Protein AF-A0AAU5CNY3-F1 (afdb_monomer)

Nearest PDB structures (foldseek):
  6fah-assembly1_C  TM=2.135E-01  e=6.070E+00  Acetobacterium woodii DSM 1030

Structure (mmCIF, N/CA/C/O backbone):
data_AF-A0AAU5CNY3-F1
#
_entry.id   AF-A0AAU5CNY3-F1
#
loop_
_atom_site.group_PDB
_atom_site.id
_atom_site.type_symbol
_atom_site.label_atom_id
_atom_site.label_alt_id
_atom_site.label_comp_id
_atom_site.label_asym_id
_atom_site.label_entity_id
_atom_site.label_seq_id
_atom_site.pdbx_PDB_ins_code
_atom_site.Cartn_x
_atom_site.Cartn_y
_atom_site.Cartn_z
_atom_site.occupancy
_atom_site.B_iso_or_equiv
_atom_site.auth_seq_id
_atom_site.auth_comp_id
_atom_site.auth_asym_id
_atom_site.auth_atom_id
_atom_site.pdbx_PDB_model_num
ATOM 1 N N . MET A 1 1 ? 38.300 55.646 -13.786 1.00 43.81 1 MET A N 1
ATOM 2 C CA . MET A 1 1 ? 37.880 54.776 -12.670 1.00 43.81 1 MET A CA 1
ATOM 3 C C . MET A 1 1 ? 36.534 54.187 -13.074 1.00 43.81 1 MET A C 1
ATOM 5 O O . MET A 1 1 ? 35.555 54.915 -13.072 1.00 43.81 1 MET A O 1
ATOM 9 N N . MET A 1 2 ? 36.520 52.957 -13.594 1.00 40.97 2 MET A N 1
ATOM 10 C CA . MET A 1 2 ? 35.312 52.272 -14.086 1.00 40.97 2 MET A CA 1
ATOM 11 C C . MET A 1 2 ? 34.993 51.117 -13.127 1.00 40.97 2 MET A C 1
ATOM 13 O O . MET A 1 2 ? 35.939 50.449 -12.708 1.00 40.97 2 MET A O 1
ATOM 17 N N . PRO A 1 3 ? 33.724 50.878 -12.756 1.00 61.97 3 PRO A N 1
ATOM 18 C CA . PRO A 1 3 ? 33.371 49.755 -11.899 1.00 61.97 3 PRO A CA 1
ATOM 19 C C . PRO A 1 3 ? 33.330 48.457 -12.715 1.00 61.97 3 PRO A C 1
ATOM 21 O O . PRO A 1 3 ? 32.594 48.343 -13.696 1.00 61.97 3 PRO A O 1
ATOM 24 N N . GLU A 1 4 ? 34.126 47.475 -12.294 1.00 54.06 4 GLU A N 1
ATOM 25 C CA . GLU A 1 4 ? 34.062 46.103 -12.791 1.00 54.06 4 GLU A CA 1
ATOM 26 C C . GLU A 1 4 ? 32.710 45.484 -12.427 1.00 54.06 4 GLU A C 1
ATOM 28 O O . GLU A 1 4 ? 32.306 45.422 -11.264 1.00 54.06 4 GLU A O 1
ATOM 33 N N . THR A 1 5 ? 31.986 45.031 -13.444 1.00 57.97 5 THR A N 1
ATOM 34 C CA . THR A 1 5 ? 30.716 44.329 -13.286 1.00 57.97 5 THR A CA 1
ATOM 35 C C . THR A 1 5 ? 31.018 42.862 -12.989 1.00 57.97 5 THR A C 1
ATOM 37 O O . THR A 1 5 ? 31.399 42.099 -13.877 1.00 57.97 5 THR A O 1
ATOM 40 N N . ALA A 1 6 ? 30.876 42.457 -11.726 1.00 53.72 6 ALA A N 1
ATOM 41 C CA . ALA A 1 6 ? 31.006 41.063 -11.323 1.00 53.72 6 ALA A CA 1
ATOM 42 C C . ALA A 1 6 ? 29.870 40.234 -11.946 1.00 53.72 6 ALA A C 1
ATOM 44 O O . ALA A 1 6 ? 28.700 40.370 -11.586 1.00 53.72 6 ALA A O 1
ATOM 45 N N . THR A 1 7 ? 30.218 39.370 -12.897 1.00 52.59 7 THR A N 1
ATOM 46 C CA . THR A 1 7 ? 29.288 38.402 -13.483 1.00 52.59 7 THR A CA 1
ATOM 47 C C . THR A 1 7 ? 29.093 37.260 -12.489 1.00 52.59 7 THR A C 1
ATOM 49 O O . THR A 1 7 ? 29.951 36.393 -12.341 1.00 52.59 7 THR A O 1
ATOM 52 N N . THR A 1 8 ? 27.971 37.263 -11.768 1.00 57.28 8 THR A N 1
ATOM 53 C CA . THR A 1 8 ? 27.542 36.122 -10.952 1.00 57.28 8 THR A CA 1
ATOM 54 C C . THR A 1 8 ? 27.140 34.974 -11.874 1.00 57.28 8 THR A C 1
ATOM 56 O O . THR A 1 8 ? 26.042 34.954 -12.431 1.00 57.28 8 THR A O 1
ATOM 59 N N . THR A 1 9 ? 28.030 33.996 -12.025 1.00 53.78 9 THR A N 1
ATOM 60 C CA . THR A 1 9 ? 27.732 32.715 -12.668 1.00 53.78 9 THR A CA 1
ATOM 61 C C . THR A 1 9 ? 26.656 31.986 -11.866 1.00 53.78 9 THR A C 1
ATOM 63 O O . THR A 1 9 ? 26.913 31.442 -10.792 1.00 53.78 9 THR A O 1
ATOM 66 N N . ARG A 1 10 ? 25.425 31.977 -12.383 1.00 53.06 10 ARG A N 1
ATOM 67 C CA . ARG A 1 10 ? 24.339 31.126 -11.887 1.00 53.06 10 ARG A CA 1
ATOM 68 C C . ARG A 1 10 ? 24.679 29.682 -12.260 1.00 53.06 10 ARG A C 1
ATOM 70 O O . ARG A 1 10 ? 24.540 29.293 -13.416 1.00 53.06 10 ARG A O 1
ATOM 77 N N . ILE A 1 11 ? 25.159 28.901 -11.296 1.00 60.59 11 ILE A N 1
ATOM 78 C CA . ILE A 1 11 ? 25.316 27.452 -11.455 1.00 60.59 11 ILE A CA 1
ATOM 79 C C . ILE A 1 11 ? 23.905 26.874 -11.604 1.00 60.59 11 ILE A C 1
ATOM 81 O O . ILE A 1 11 ? 23.114 26.906 -10.661 1.00 60.59 11 ILE A O 1
ATOM 85 N N . ALA A 1 12 ? 23.562 26.415 -12.807 1.00 52.22 12 ALA A N 1
ATOM 86 C CA . ALA A 1 12 ? 22.328 25.678 -13.033 1.00 52.22 12 ALA A CA 1
ATOM 87 C C . ALA A 1 12 ? 22.377 24.368 -12.222 1.00 52.22 12 ALA A C 1
ATOM 89 O O . ALA A 1 12 ? 23.425 23.713 -12.215 1.00 52.22 12 ALA A O 1
ATOM 90 N N . PRO A 1 13 ? 21.293 23.975 -11.530 1.00 50.81 13 PRO A N 1
ATOM 91 C CA . PRO A 1 13 ? 21.245 22.680 -10.867 1.00 50.81 13 PRO A CA 1
ATOM 92 C C . PRO A 1 13 ? 21.405 21.584 -11.925 1.00 50.81 13 PRO A C 1
ATOM 94 O O . PRO A 1 13 ? 20.604 21.479 -12.852 1.00 50.81 13 PRO A O 1
ATOM 97 N N . GLN A 1 14 ? 22.475 20.800 -11.802 1.00 47.66 14 GLN A N 1
ATOM 98 C CA . GLN A 1 14 ? 22.678 19.600 -12.607 1.00 47.66 14 GLN A CA 1
ATOM 99 C C . GLN A 1 14 ? 21.537 18.619 -12.287 1.00 47.66 14 GLN A C 1
ATOM 101 O O . GLN A 1 14 ? 21.285 18.378 -11.100 1.00 47.66 14 GLN A O 1
ATOM 106 N N . PRO A 1 15 ? 20.829 18.063 -13.286 1.00 49.97 15 PRO A N 1
ATOM 107 C CA . PRO A 1 15 ? 19.872 16.998 -13.030 1.00 49.97 15 PRO A CA 1
ATOM 108 C C . PRO A 1 15 ? 20.647 15.812 -12.452 1.00 49.97 15 PRO A C 1
ATOM 110 O O . PRO A 1 15 ? 21.539 15.274 -13.104 1.00 49.97 15 PRO A O 1
ATOM 113 N N . MET A 1 16 ? 20.360 15.437 -11.204 1.00 52.28 16 MET A N 1
ATOM 114 C CA . MET A 1 16 ? 20.918 14.205 -10.661 1.00 52.28 16 MET A CA 1
ATOM 115 C C . MET A 1 16 ? 20.318 13.039 -11.442 1.00 52.28 16 MET A C 1
ATOM 117 O O . MET A 1 16 ? 19.098 12.875 -11.459 1.00 52.28 16 MET A O 1
ATOM 121 N N . ASP A 1 17 ? 21.174 12.260 -12.094 1.00 69.25 17 ASP A N 1
ATOM 122 C CA . ASP A 1 17 ? 20.795 11.024 -12.771 1.00 69.25 17 ASP A CA 1
ATOM 123 C C . ASP A 1 17 ? 20.461 9.978 -11.697 1.00 69.25 17 ASP A C 1
ATOM 125 O O . ASP A 1 17 ? 21.338 9.322 -11.134 1.00 69.25 17 ASP A O 1
ATOM 129 N N . VAL A 1 18 ? 19.190 9.929 -11.293 1.00 79.69 18 VAL A N 1
ATOM 130 C CA . VAL A 1 18 ? 18.706 8.987 -10.281 1.00 79.69 18 VAL A CA 1
ATOM 131 C C . VAL A 1 18 ? 18.620 7.611 -10.928 1.00 79.69 18 VAL A C 1
ATOM 133 O O . VAL A 1 18 ? 17.847 7.410 -11.866 1.00 79.69 18 VAL A O 1
ATOM 136 N N . THR A 1 19 ? 19.376 6.638 -10.416 1.00 92.19 19 THR A N 1
ATOM 137 C CA . THR A 1 19 ? 19.356 5.292 -10.994 1.00 92.19 19 THR A CA 1
ATOM 138 C C . THR A 1 19 ? 18.022 4.592 -10.716 1.00 92.19 19 THR A C 1
ATOM 140 O O . THR A 1 19 ? 17.333 4.870 -9.731 1.00 92.19 19 THR A O 1
ATOM 143 N N . THR A 1 20 ? 17.656 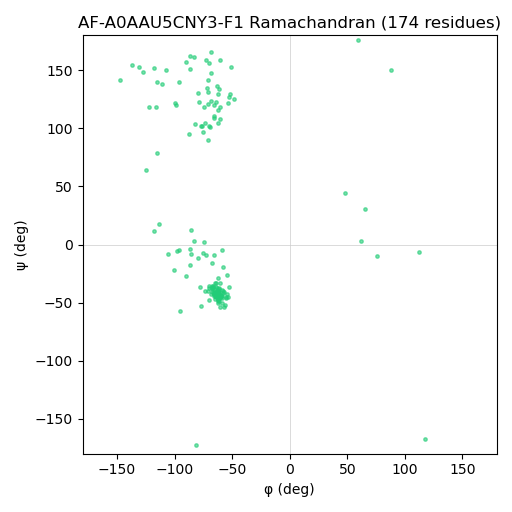3.603 -11.540 1.00 93.56 20 THR A N 1
ATOM 144 C CA . THR A 1 20 ? 16.491 2.734 -11.277 1.00 93.56 20 THR A CA 1
ATOM 145 C C . THR A 1 20 ? 16.557 2.107 -9.882 1.00 93.56 20 THR A C 1
ATOM 147 O O . THR A 1 20 ? 15.534 1.967 -9.213 1.00 93.56 20 THR A O 1
ATOM 150 N N . LEU A 1 21 ? 17.760 1.745 -9.424 1.00 93.94 21 LEU A N 1
ATOM 151 C CA . LEU A 1 21 ? 17.957 1.176 -8.097 1.00 93.94 21 LEU A CA 1
ATOM 152 C C . LEU A 1 21 ? 17.668 2.203 -6.994 1.00 93.94 21 LEU A C 1
ATOM 154 O O . LEU A 1 21 ? 16.987 1.856 -6.032 1.00 93.94 21 LEU A O 1
ATOM 158 N N . ASP A 1 22 ? 18.092 3.459 -7.156 1.00 95.31 22 ASP A N 1
ATOM 159 C CA . ASP A 1 22 ? 17.800 4.533 -6.197 1.00 95.31 22 ASP A CA 1
ATOM 160 C C . ASP A 1 22 ? 16.295 4.796 -6.086 1.00 95.31 22 ASP A C 1
ATOM 162 O O . ASP A 1 22 ? 15.770 4.935 -4.977 1.00 95.31 22 ASP A O 1
ATOM 166 N N . ILE A 1 23 ? 15.579 4.783 -7.220 1.00 95.38 23 ILE A N 1
ATOM 167 C CA . ILE A 1 23 ? 14.112 4.866 -7.234 1.00 95.38 23 ILE A CA 1
ATOM 168 C C . ILE A 1 23 ? 13.535 3.726 -6.395 1.00 95.38 23 ILE A C 1
ATOM 170 O O . ILE A 1 23 ? 12.778 3.980 -5.464 1.00 95.38 23 ILE A O 1
ATOM 174 N N . VAL A 1 24 ? 13.915 2.478 -6.684 1.00 97.12 24 VAL A N 1
ATOM 175 C CA . VAL A 1 24 ? 13.376 1.282 -6.017 1.00 97.12 24 VAL A CA 1
ATOM 176 C C . VAL A 1 24 ? 13.680 1.284 -4.516 1.00 97.12 24 VAL A C 1
ATOM 178 O O . VAL A 1 24 ? 12.774 1.091 -3.699 1.00 97.12 24 VAL A O 1
ATOM 181 N N . MET A 1 25 ? 14.931 1.531 -4.121 1.00 97.62 25 MET A N 1
ATOM 182 C CA . MET A 1 25 ? 15.349 1.614 -2.715 1.00 97.62 25 MET A CA 1
ATOM 183 C C . MET A 1 25 ? 14.649 2.751 -1.967 1.00 97.62 25 MET A C 1
ATOM 185 O O . MET A 1 25 ? 14.404 2.638 -0.763 1.00 97.62 25 MET A O 1
ATOM 189 N N . GLY A 1 26 ? 14.287 3.814 -2.685 1.00 97.31 26 GLY A N 1
ATOM 190 C CA . GLY A 1 26 ? 13.504 4.939 -2.200 1.00 97.31 26 GLY A CA 1
ATOM 191 C C . GLY A 1 26 ? 12.012 4.659 -2.004 1.00 97.31 26 GLY A C 1
ATOM 192 O O . GLY A 1 26 ? 11.306 5.599 -1.640 1.00 97.31 26 GLY A O 1
ATOM 193 N N . LEU A 1 27 ? 11.524 3.430 -2.236 1.00 98.25 27 LEU A N 1
ATOM 194 C CA . LEU A 1 27 ? 10.119 3.032 -2.073 1.00 98.25 27 LEU A CA 1
ATOM 195 C C . LEU A 1 27 ? 9.907 1.983 -0.979 1.00 98.25 27 LEU A C 1
ATOM 197 O O . LEU A 1 27 ? 10.657 1.008 -0.868 1.00 98.25 27 LEU A O 1
ATOM 201 N N . THR A 1 28 ? 8.826 2.149 -0.219 1.00 98.38 28 THR A N 1
ATOM 202 C CA . THR A 1 28 ? 8.344 1.162 0.756 1.00 98.38 28 THR A CA 1
ATOM 203 C C . THR A 1 28 ? 7.819 -0.094 0.057 1.00 98.38 28 THR A C 1
ATOM 205 O O . THR A 1 28 ? 7.538 -0.086 -1.143 1.00 98.38 28 THR A O 1
ATOM 208 N N . GLY A 1 29 ? 7.616 -1.186 0.801 1.00 98.19 29 GLY A N 1
ATOM 209 C CA . GLY A 1 29 ? 7.031 -2.403 0.218 1.00 98.19 29 GLY A CA 1
ATOM 210 C C . GLY A 1 29 ? 5.647 -2.162 -0.401 1.00 98.19 29 GLY A C 1
ATOM 211 O O . GLY A 1 29 ? 5.371 -2.632 -1.501 1.00 98.19 29 GLY A O 1
ATOM 212 N N . ALA A 1 30 ? 4.809 -1.357 0.260 1.00 98.38 30 ALA A N 1
ATOM 213 C CA . ALA A 1 30 ? 3.482 -1.011 -0.245 1.00 98.38 30 ALA A CA 1
ATOM 214 C C . ALA A 1 30 ? 3.548 -0.140 -1.512 1.00 98.38 30 ALA A C 1
ATOM 216 O O . ALA A 1 30 ? 2.779 -0.347 -2.446 1.00 98.38 30 ALA A O 1
ATOM 217 N N . GLU A 1 31 ? 4.497 0.795 -1.577 1.00 98.75 31 GLU A N 1
ATOM 218 C CA . GLU A 1 31 ? 4.735 1.621 -2.767 1.00 98.75 31 GLU A CA 1
ATOM 219 C C . GLU A 1 31 ? 5.230 0.791 -3.954 1.00 98.75 31 GLU A C 1
ATOM 221 O O . GLU A 1 31 ? 4.753 0.980 -5.071 1.00 98.75 31 GLU A O 1
ATOM 226 N N . ARG A 1 32 ? 6.125 -0.179 -3.726 1.00 98.62 32 ARG A N 1
ATOM 227 C CA . ARG A 1 32 ? 6.561 -1.114 -4.778 1.00 98.62 32 ARG A CA 1
ATOM 228 C C . ARG A 1 32 ? 5.405 -1.957 -5.300 1.00 98.62 32 ARG A C 1
ATOM 230 O O . ARG A 1 32 ? 5.307 -2.149 -6.508 1.00 98.62 32 ARG A O 1
ATOM 237 N N . ALA A 1 33 ? 4.519 -2.424 -4.419 1.00 98.62 33 ALA A N 1
ATOM 238 C CA . ALA A 1 33 ? 3.332 -3.176 -4.821 1.00 98.62 33 ALA A CA 1
ATOM 239 C C . ALA A 1 33 ? 2.411 -2.329 -5.712 1.00 98.62 33 ALA A C 1
ATOM 241 O O . ALA A 1 33 ? 1.951 -2.797 -6.750 1.00 98.62 33 ALA A O 1
ATOM 242 N N . VAL A 1 34 ? 2.195 -1.059 -5.360 1.00 98.69 34 VAL A N 1
ATOM 243 C CA . VAL A 1 34 ? 1.413 -0.121 -6.179 1.00 98.69 34 VAL A CA 1
ATOM 244 C C . VAL A 1 34 ? 2.085 0.154 -7.523 1.00 98.69 34 VAL A C 1
ATOM 246 O O . VAL A 1 34 ? 1.426 0.067 -8.557 1.00 98.69 34 VAL A O 1
ATOM 249 N N . ALA A 1 35 ? 3.387 0.436 -7.532 1.00 98.75 35 ALA A N 1
ATOM 250 C CA . ALA A 1 35 ? 4.130 0.674 -8.765 1.00 98.75 35 ALA A CA 1
ATOM 251 C C . ALA A 1 35 ? 4.051 -0.545 -9.705 1.00 98.75 35 ALA A C 1
ATOM 253 O O . ALA A 1 35 ? 3.708 -0.419 -10.879 1.00 98.75 35 ALA A O 1
ATOM 254 N N . LEU A 1 36 ? 4.254 -1.754 -9.178 1.00 98.50 36 LEU A N 1
ATOM 255 C CA . LEU A 1 36 ? 4.092 -2.996 -9.937 1.00 98.50 36 LEU A CA 1
ATOM 256 C C . LEU A 1 36 ? 2.646 -3.231 -10.395 1.00 98.50 36 LEU A C 1
ATOM 258 O O . LEU A 1 36 ? 2.415 -3.783 -11.471 1.00 98.50 36 LEU A O 1
ATOM 262 N N . TYR A 1 37 ? 1.654 -2.797 -9.616 1.00 98.50 37 TYR A N 1
ATOM 263 C CA . TYR A 1 37 ? 0.253 -2.895 -10.008 1.00 98.50 37 TYR A CA 1
ATOM 264 C C . TYR A 1 37 ? -0.057 -2.061 -11.259 1.00 98.50 37 TYR A C 1
ATOM 266 O O . TYR A 1 37 ? -0.810 -2.522 -12.115 1.00 98.50 37 TYR A O 1
ATOM 274 N N . VAL A 1 38 ? 0.543 -0.882 -11.427 1.00 98.31 38 VAL A N 1
ATOM 275 C CA . VAL A 1 38 ? 0.270 0.024 -12.566 1.00 98.31 38 VAL A CA 1
ATOM 276 C C . VAL A 1 38 ? 1.267 -0.096 -13.735 1.00 98.31 38 VAL A C 1
ATOM 278 O O . VAL A 1 38 ? 1.083 0.524 -14.784 1.00 98.31 38 VAL A O 1
ATOM 281 N N . SER A 1 39 ? 2.312 -0.912 -13.592 1.00 98.38 39 SER A N 1
ATOM 282 C CA . SER A 1 39 ? 3.324 -1.152 -14.631 1.00 98.38 39 SER A CA 1
ATOM 283 C C . SER A 1 39 ? 2.884 -2.177 -15.686 1.00 98.38 39 SER A C 1
ATOM 285 O O . SER A 1 39 ? 1.749 -2.646 -15.690 1.00 98.38 39 SER A O 1
ATOM 287 N N . ASP A 1 40 ? 3.781 -2.581 -16.581 1.00 97.62 40 ASP A N 1
ATOM 288 C CA . ASP A 1 40 ? 3.542 -3.689 -17.517 1.00 97.62 40 ASP A CA 1
ATOM 289 C C . ASP A 1 40 ? 3.866 -5.068 -16.929 1.00 97.62 40 ASP A C 1
ATOM 291 O O . ASP A 1 40 ? 3.896 -6.060 -17.661 1.00 97.62 40 ASP A O 1
ATOM 295 N N . MET A 1 41 ? 4.074 -5.171 -15.609 1.00 96.38 41 MET A N 1
ATOM 296 C CA . MET A 1 41 ? 4.307 -6.458 -14.958 1.00 96.38 41 MET A CA 1
ATOM 297 C C . MET A 1 41 ? 3.181 -7.449 -15.325 1.00 96.38 41 MET A C 1
ATOM 299 O O . MET A 1 41 ? 1.993 -7.143 -15.140 1.00 96.38 41 MET A O 1
ATOM 303 N N . PRO A 1 42 ? 3.506 -8.649 -15.836 1.00 93.25 42 PRO A N 1
ATOM 304 C CA . PRO A 1 42 ? 2.504 -9.646 -16.177 1.00 93.25 42 PRO A CA 1
ATOM 305 C C . PRO A 1 42 ? 1.821 -10.190 -14.914 1.00 93.25 42 PRO A C 1
ATOM 307 O O . PRO A 1 42 ? 2.429 -10.326 -13.859 1.00 93.25 42 PRO A O 1
ATOM 310 N N . SER A 1 43 ? 0.543 -10.556 -15.021 1.00 83.75 43 SER A N 1
ATOM 311 C CA . SER A 1 43 ? -0.244 -11.075 -13.885 1.00 83.75 43 SER A CA 1
ATOM 312 C C . SER A 1 43 ? -0.058 -12.580 -13.622 1.00 83.75 43 SER A C 1
ATOM 314 O O . SER A 1 43 ? -0.730 -13.141 -12.761 1.00 83.75 43 SER A O 1
ATOM 316 N N . GLY A 1 44 ? 0.817 -13.253 -14.376 1.00 78.31 44 GLY A N 1
ATOM 317 C CA . GLY A 1 44 ? 1.053 -14.696 -14.280 1.00 78.31 44 GLY A CA 1
ATOM 318 C C . GLY A 1 44 ? 2.151 -15.073 -13.284 1.00 78.31 44 GLY A C 1
ATOM 319 O O . GLY A 1 44 ? 3.060 -14.295 -13.009 1.00 78.31 44 GLY A O 1
ATOM 320 N N . ARG A 1 45 ? 2.112 -16.314 -12.782 1.00 70.00 45 ARG A N 1
ATOM 321 C CA . ARG A 1 45 ? 3.190 -16.879 -11.956 1.00 70.00 45 ARG A CA 1
ATOM 322 C C . ARG A 1 45 ? 4.384 -17.243 -12.840 1.00 70.00 45 ARG A C 1
ATOM 324 O O . ARG A 1 45 ? 4.399 -18.307 -13.454 1.00 70.00 45 ARG A O 1
ATOM 331 N N . ARG A 1 46 ? 5.377 -16.358 -12.920 1.00 78.88 46 ARG A N 1
ATOM 332 C CA . ARG A 1 46 ? 6.682 -16.619 -13.544 1.00 78.88 46 ARG A CA 1
ATOM 333 C C . ARG A 1 46 ? 7.797 -16.043 -12.676 1.00 78.88 46 ARG A C 1
ATOM 335 O O . ARG A 1 46 ? 7.576 -15.120 -11.895 1.00 78.88 46 ARG A O 1
ATOM 342 N N . ARG A 1 47 ? 8.994 -16.620 -12.801 1.00 85.25 47 ARG A N 1
ATOM 343 C CA . ARG A 1 47 ? 10.212 -16.047 -12.224 1.00 85.25 47 ARG A CA 1
ATOM 344 C C . ARG A 1 47 ? 10.696 -14.937 -13.155 1.00 85.25 47 ARG A C 1
ATOM 346 O O . ARG A 1 47 ? 10.795 -15.156 -14.359 1.00 85.25 47 ARG A O 1
ATOM 353 N N . HIS A 1 48 ? 10.975 -13.775 -12.586 1.00 90.94 48 HIS A N 1
ATOM 354 C CA . HIS A 1 48 ? 11.513 -12.609 -13.280 1.00 90.94 48 HIS A CA 1
ATOM 355 C C . HIS A 1 48 ? 12.877 -12.275 -12.679 1.00 90.94 48 HIS A C 1
ATOM 357 O O . HIS A 1 48 ? 13.120 -12.625 -11.522 1.00 90.94 48 HIS A O 1
ATOM 363 N N . SER A 1 49 ? 13.774 -11.677 -13.464 1.00 94.12 49 SER A N 1
ATOM 364 C CA . SER A 1 49 ? 15.046 -11.197 -12.916 1.00 94.12 49 SER A CA 1
ATOM 365 C C . SER A 1 49 ? 14.823 -9.948 -12.065 1.00 94.12 49 SER A C 1
ATOM 367 O O . SER A 1 49 ? 13.825 -9.239 -12.236 1.00 94.12 49 SER A O 1
ATOM 369 N N . ASP A 1 50 ? 15.765 -9.658 -11.171 1.00 94.56 50 ASP A N 1
ATOM 370 C CA . ASP A 1 50 ? 15.691 -8.468 -10.325 1.00 94.56 50 ASP A CA 1
ATOM 371 C C . ASP A 1 50 ? 15.705 -7.191 -11.180 1.00 94.56 50 ASP A C 1
ATOM 373 O O . ASP A 1 50 ? 14.945 -6.264 -10.907 1.00 94.56 50 ASP A O 1
ATOM 377 N N . GLU A 1 51 ? 16.472 -7.150 -12.279 1.00 95.69 51 GLU A N 1
ATOM 378 C CA . GLU A 1 51 ? 16.468 -6.002 -13.196 1.00 95.69 51 GLU A CA 1
ATOM 379 C C . GLU A 1 51 ? 15.098 -5.777 -13.844 1.00 95.69 51 GLU A C 1
ATOM 381 O O . GLU A 1 51 ? 14.653 -4.634 -13.946 1.00 95.69 51 GLU A O 1
ATOM 386 N N . GLN A 1 52 ? 14.401 -6.847 -14.243 1.00 96.44 52 GLN A N 1
ATOM 387 C CA . GLN A 1 52 ? 13.057 -6.738 -14.820 1.00 96.44 52 GLN A CA 1
ATOM 388 C C . GLN A 1 52 ? 12.062 -6.165 -13.808 1.00 96.44 52 GLN A C 1
ATOM 390 O O . GLN A 1 52 ? 11.282 -5.271 -14.138 1.00 96.44 52 GLN A O 1
ATOM 395 N N . VAL A 1 53 ? 12.111 -6.646 -12.563 1.00 97.44 53 VAL A N 1
ATOM 396 C CA . VAL A 1 53 ? 11.233 -6.160 -11.491 1.00 97.44 53 VAL A CA 1
ATOM 397 C C . VAL A 1 53 ? 11.529 -4.694 -11.170 1.00 97.44 53 VAL A C 1
ATOM 399 O O . VAL A 1 53 ? 10.594 -3.897 -11.081 1.00 97.44 53 VAL A O 1
ATOM 402 N N . ARG A 1 54 ? 12.806 -4.302 -11.074 1.00 98.25 54 ARG A N 1
ATOM 403 C CA . ARG A 1 54 ? 13.215 -2.902 -10.864 1.00 98.25 54 ARG A CA 1
ATOM 404 C C . ARG A 1 54 ? 12.738 -1.991 -11.998 1.00 98.25 54 ARG A C 1
ATOM 406 O O . ARG A 1 54 ? 12.199 -0.921 -11.722 1.00 98.25 54 ARG A O 1
ATOM 413 N N . ALA A 1 55 ? 12.874 -2.428 -13.251 1.00 97.81 55 ALA A N 1
ATOM 414 C CA . ALA A 1 55 ? 12.396 -1.681 -14.413 1.00 97.81 55 ALA A CA 1
ATOM 415 C C . ALA A 1 55 ? 10.874 -1.467 -14.363 1.00 97.81 55 ALA A C 1
ATOM 417 O O . ALA A 1 55 ? 10.402 -0.354 -14.581 1.00 97.81 55 ALA A O 1
ATOM 418 N N . TRP A 1 56 ? 10.099 -2.494 -14.000 1.00 98.50 56 TRP A N 1
ATOM 419 C CA . TRP A 1 56 ? 8.651 -2.354 -13.827 1.00 98.50 56 TRP A CA 1
ATOM 420 C C . TRP A 1 56 ? 8.262 -1.466 -12.648 1.00 98.50 56 TRP A C 1
ATOM 422 O O . TRP A 1 56 ? 7.276 -0.741 -12.749 1.00 98.50 56 TRP A O 1
ATOM 432 N N . ILE A 1 57 ? 9.007 -1.490 -11.541 1.00 98.56 57 ILE A N 1
ATOM 433 C CA . ILE A 1 57 ? 8.775 -0.561 -10.427 1.00 98.56 57 ILE A CA 1
ATOM 434 C C . ILE A 1 57 ? 8.998 0.879 -10.898 1.00 98.56 57 ILE A C 1
ATOM 436 O O . ILE A 1 57 ? 8.117 1.715 -10.709 1.00 98.56 57 ILE A O 1
ATOM 440 N N . ALA A 1 58 ? 10.127 1.171 -11.549 1.00 98.25 58 ALA A N 1
ATOM 441 C CA . ALA A 1 58 ? 10.405 2.514 -12.057 1.00 98.25 58 ALA A CA 1
ATOM 442 C C . ALA A 1 58 ? 9.352 2.966 -13.082 1.00 98.25 58 ALA A C 1
ATOM 444 O O . ALA A 1 58 ? 8.814 4.062 -12.951 1.00 98.25 58 ALA A O 1
ATOM 445 N N . GLN A 1 59 ? 8.967 2.087 -14.012 1.00 98.50 59 GLN A N 1
ATOM 446 C CA . GLN A 1 59 ? 7.884 2.339 -14.967 1.00 98.50 59 GLN A CA 1
ATOM 447 C C . GLN A 1 59 ? 6.553 2.647 -14.262 1.00 98.50 59 GLN A C 1
ATOM 449 O O . GLN A 1 59 ? 5.801 3.525 -14.681 1.00 98.50 59 GLN A O 1
ATOM 454 N N . GLY A 1 60 ? 6.233 1.921 -13.190 1.00 98.62 60 GLY A N 1
ATOM 455 C CA . GLY A 1 60 ? 5.024 2.151 -12.409 1.00 98.62 60 GLY A CA 1
ATOM 456 C C . GLY A 1 60 ? 5.009 3.515 -11.720 1.00 98.62 60 GLY A C 1
ATOM 457 O O . GLY A 1 60 ? 4.004 4.224 -11.779 1.00 98.62 60 GLY A O 1
ATOM 458 N N . VAL A 1 61 ? 6.140 3.899 -11.117 1.00 98.44 61 VAL A N 1
ATOM 459 C CA . VAL A 1 61 ? 6.330 5.228 -10.512 1.00 98.44 61 VAL A CA 1
ATOM 460 C C . VAL A 1 61 ? 6.226 6.330 -11.557 1.00 98.44 61 VAL A C 1
ATOM 462 O O . VAL A 1 61 ? 5.606 7.351 -11.286 1.00 98.44 61 VAL A O 1
ATOM 465 N N . GLU A 1 62 ? 6.801 6.136 -12.741 1.00 98.00 62 GLU A N 1
ATOM 466 C CA . GLU A 1 62 ? 6.729 7.101 -13.840 1.00 98.00 62 GLU A CA 1
ATOM 467 C C . GLU A 1 62 ? 5.282 7.321 -14.305 1.00 98.00 62 GLU A C 1
ATOM 469 O O . GLU A 1 62 ? 4.848 8.457 -14.468 1.00 98.00 62 GLU A O 1
ATOM 474 N N . ARG A 1 63 ? 4.505 6.241 -14.453 1.00 98.38 63 ARG A N 1
ATOM 475 C CA . ARG A 1 63 ? 3.106 6.307 -14.908 1.00 98.38 63 ARG A CA 1
ATOM 476 C C . ARG A 1 63 ? 2.165 6.967 -13.912 1.00 98.38 63 ARG A C 1
ATOM 478 O O . ARG A 1 63 ? 1.267 7.698 -14.318 1.00 98.38 63 ARG A O 1
ATOM 485 N N . LEU A 1 64 ? 2.312 6.638 -12.631 1.00 97.81 64 LEU A N 1
ATOM 486 C CA . LEU A 1 64 ? 1.403 7.111 -11.587 1.00 97.81 64 LEU A CA 1
ATOM 487 C C . LEU A 1 64 ? 1.875 8.433 -10.969 1.00 97.81 64 LEU A C 1
ATOM 489 O O . LEU A 1 64 ? 1.063 9.218 -10.493 1.00 97.81 64 LEU A O 1
ATOM 493 N N . GLY A 1 65 ? 3.181 8.688 -10.995 1.00 98.00 65 GLY A N 1
ATOM 494 C CA . GLY A 1 65 ? 3.834 9.753 -10.247 1.00 98.00 65 GLY A CA 1
ATOM 495 C C . GLY A 1 65 ? 4.245 9.295 -8.846 1.00 98.00 65 GLY A C 1
ATOM 496 O O . GLY A 1 65 ? 3.611 8.440 -8.218 1.00 98.00 65 GLY A O 1
ATOM 497 N N . ARG A 1 66 ? 5.329 9.879 -8.320 1.00 97.12 66 ARG A N 1
ATOM 498 C CA . ARG A 1 66 ? 5.906 9.488 -7.021 1.00 97.12 66 ARG A CA 1
ATOM 499 C C . ARG A 1 66 ? 4.982 9.789 -5.841 1.00 97.12 66 ARG A C 1
ATOM 501 O O . ARG A 1 66 ? 4.815 8.937 -4.972 1.00 97.12 66 ARG A O 1
ATOM 508 N N . GLU A 1 67 ? 4.376 10.972 -5.821 1.00 97.94 67 GLU A N 1
ATOM 509 C CA . GLU A 1 67 ? 3.445 11.382 -4.760 1.00 97.94 67 GLU A CA 1
ATOM 510 C C . GLU A 1 67 ? 2.206 10.488 -4.731 1.00 97.94 67 GLU A C 1
ATOM 512 O O . GLU A 1 67 ? 1.790 10.011 -3.676 1.00 97.94 67 GLU A O 1
ATOM 517 N N . GLU A 1 68 ? 1.662 10.185 -5.906 1.00 98.38 68 GLU A N 1
ATOM 518 C CA . GLU A 1 68 ? 0.487 9.335 -6.021 1.00 98.38 68 GLU A CA 1
ATOM 519 C C . GLU A 1 68 ? 0.792 7.878 -5.671 1.00 98.38 68 GLU A C 1
ATOM 521 O O . GLU A 1 68 ? -0.000 7.234 -4.984 1.00 98.38 68 GLU A O 1
ATOM 526 N N . THR A 1 69 ? 1.977 7.386 -6.044 1.00 98.50 69 THR A N 1
ATOM 527 C CA . THR A 1 69 ? 2.475 6.073 -5.612 1.00 98.50 69 THR A CA 1
ATOM 528 C C . THR A 1 69 ? 2.572 5.997 -4.088 1.00 98.50 69 THR A C 1
ATOM 530 O O . THR A 1 69 ? 2.126 5.010 -3.500 1.00 98.50 69 THR A O 1
ATOM 533 N N . ALA A 1 70 ? 3.099 7.038 -3.434 1.00 98.06 70 ALA A N 1
ATOM 534 C CA . ALA A 1 70 ? 3.171 7.116 -1.975 1.00 98.06 70 ALA A CA 1
ATOM 535 C C . ALA A 1 70 ? 1.776 7.116 -1.334 1.00 98.06 70 ALA A C 1
ATOM 537 O O . ALA A 1 70 ? 1.507 6.328 -0.425 1.00 98.06 70 ALA A O 1
ATOM 538 N N . ARG A 1 71 ? 0.856 7.930 -1.861 1.00 98.12 71 ARG A N 1
ATOM 539 C CA . ARG A 1 71 ? -0.529 8.027 -1.382 1.00 98.12 71 ARG A CA 1
ATOM 540 C C . ARG A 1 71 ? -1.282 6.703 -1.516 1.00 98.12 71 ARG A C 1
ATOM 542 O O . ARG A 1 71 ? -1.873 6.212 -0.556 1.00 98.12 71 ARG A O 1
ATOM 549 N N . TRP A 1 72 ? -1.218 6.070 -2.686 1.00 98.50 72 TRP A N 1
ATOM 550 C CA . TRP A 1 72 ? -1.819 4.753 -2.912 1.00 98.50 72 TRP A CA 1
ATOM 551 C C . TRP A 1 72 ? -1.158 3.675 -2.051 1.00 98.50 72 TRP A C 1
ATOM 553 O O . TRP A 1 72 ? -1.855 2.795 -1.547 1.00 98.50 72 TRP A O 1
ATOM 563 N N . GLY A 1 73 ? 0.159 3.755 -1.841 1.00 98.50 73 GLY A N 1
ATOM 564 C CA . GLY A 1 73 ? 0.900 2.861 -0.955 1.00 98.50 73 GLY A CA 1
ATOM 565 C C . GLY A 1 73 ? 0.417 2.955 0.494 1.00 98.50 73 GLY A C 1
ATOM 566 O O . GLY A 1 73 ? 0.175 1.925 1.128 1.00 98.50 73 GLY A O 1
ATOM 567 N N . ALA A 1 74 ? 0.191 4.169 1.002 1.00 98.31 74 ALA A N 1
ATOM 568 C CA . ALA A 1 74 ? -0.344 4.395 2.343 1.00 98.31 74 ALA A CA 1
ATOM 569 C C . ALA A 1 74 ? -1.759 3.811 2.505 1.00 98.31 74 ALA A C 1
ATOM 571 O O . ALA A 1 74 ? -2.020 3.117 3.493 1.00 98.31 74 ALA A O 1
ATOM 572 N N . PHE A 1 75 ? -2.644 4.007 1.518 1.00 98.50 75 PHE A N 1
ATOM 573 C CA . PHE A 1 75 ? -3.986 3.410 1.520 1.00 98.50 75 PHE A CA 1
ATOM 574 C C . PHE A 1 75 ? -3.959 1.886 1.414 1.00 98.50 75 PHE A C 1
ATOM 576 O O . PHE A 1 75 ? -4.681 1.200 2.139 1.00 98.50 75 PHE A O 1
ATOM 583 N N . PHE A 1 76 ? -3.106 1.334 0.548 1.00 98.50 76 PHE A N 1
ATOM 584 C CA . PHE A 1 76 ? -2.933 -0.111 0.429 1.00 98.50 76 PHE A CA 1
ATOM 585 C C . PHE A 1 76 ? -2.452 -0.717 1.752 1.00 98.50 76 PHE A C 1
ATOM 587 O O . PHE A 1 76 ? -3.007 -1.711 2.226 1.00 98.50 76 PHE A O 1
ATOM 594 N N . ARG A 1 77 ? -1.478 -0.077 2.412 1.00 98.06 77 ARG A N 1
ATOM 595 C CA . ARG A 1 77 ? -0.990 -0.520 3.719 1.00 98.06 77 ARG A CA 1
ATOM 596 C C . ARG A 1 77 ? -2.067 -0.430 4.798 1.00 98.06 77 ARG A C 1
ATOM 598 O O . ARG A 1 77 ? -2.203 -1.367 5.585 1.00 98.06 77 ARG A O 1
ATOM 605 N N . GLY A 1 78 ? -2.828 0.663 4.840 1.00 98.06 78 GLY A N 1
ATOM 606 C CA . GLY A 1 78 ? -3.929 0.827 5.787 1.00 98.06 78 GLY A CA 1
ATOM 607 C C . GLY A 1 78 ? -5.012 -0.231 5.606 1.00 98.06 78 GLY A C 1
ATOM 608 O O . GLY A 1 78 ? -5.411 -0.860 6.586 1.00 98.06 78 GLY A O 1
ATOM 609 N N . TYR A 1 79 ? -5.404 -0.508 4.359 1.00 98.44 79 TYR A N 1
ATOM 610 C CA . TYR A 1 79 ? -6.318 -1.601 4.031 1.00 98.44 79 TYR A CA 1
ATOM 611 C C . TYR A 1 79 ? -5.793 -2.943 4.552 1.00 98.44 79 TYR A C 1
ATOM 613 O O . TYR A 1 79 ? -6.492 -3.608 5.308 1.00 98.44 79 TYR A O 1
ATOM 621 N N . ARG A 1 80 ? -4.539 -3.315 4.247 1.00 97.75 80 ARG A N 1
ATOM 622 C CA . ARG A 1 80 ? -3.952 -4.594 4.697 1.00 97.75 80 ARG A CA 1
ATOM 623 C C . ARG A 1 80 ? -3.939 -4.737 6.219 1.00 97.75 80 ARG A C 1
ATOM 625 O O . ARG A 1 80 ? -4.203 -5.816 6.738 1.00 97.75 80 ARG A O 1
ATOM 632 N N . LEU A 1 81 ? -3.652 -3.659 6.946 1.00 97.25 81 LEU A N 1
ATOM 633 C CA . LEU A 1 81 ? -3.657 -3.661 8.412 1.00 97.25 81 LEU A CA 1
ATOM 634 C C . LEU A 1 81 ? -5.058 -3.861 9.001 1.00 97.25 81 LEU A C 1
ATOM 636 O O . LEU A 1 81 ? -5.201 -4.526 10.030 1.00 97.25 81 LEU A O 1
ATOM 640 N N . LEU A 1 82 ? -6.079 -3.280 8.369 1.00 97.31 82 LEU A N 1
ATOM 641 C CA . LEU A 1 82 ? -7.476 -3.454 8.763 1.00 97.31 82 LEU A CA 1
ATOM 642 C C . LEU A 1 82 ? -8.003 -4.839 8.379 1.00 97.31 82 LEU A C 1
ATOM 644 O O . LEU A 1 82 ? -8.697 -5.455 9.182 1.00 97.31 82 LEU A O 1
ATOM 648 N N . ASP A 1 83 ? -7.630 -5.342 7.206 1.00 97.38 83 ASP A N 1
ATOM 649 C CA . ASP A 1 83 ? -7.990 -6.663 6.681 1.00 97.38 83 ASP A CA 1
ATOM 650 C C . ASP A 1 83 ? -7.484 -7.779 7.600 1.00 97.38 83 ASP A C 1
ATOM 652 O O . ASP A 1 83 ? -8.275 -8.524 8.175 1.00 97.38 83 ASP A O 1
ATOM 656 N N . LEU A 1 84 ? -6.181 -7.774 7.912 1.00 96.31 84 LEU A N 1
ATOM 657 C CA . LEU A 1 84 ? -5.567 -8.693 8.885 1.00 96.31 84 LEU A CA 1
ATOM 658 C C . LEU A 1 84 ? -6.183 -8.606 10.291 1.00 96.31 84 LEU A C 1
ATOM 660 O O . LEU A 1 84 ? -6.000 -9.495 11.118 1.00 96.31 84 LEU A O 1
ATOM 664 N N . SER A 1 85 ? -6.876 -7.510 10.577 1.00 94.81 85 SER A N 1
ATOM 665 C CA . SER A 1 85 ? -7.506 -7.232 11.857 1.00 94.81 85 SER A CA 1
ATOM 666 C C . SER A 1 85 ? -8.999 -7.558 11.910 1.00 94.81 85 SER A C 1
ATOM 668 O O . SER A 1 85 ? -9.580 -7.383 12.986 1.00 94.81 85 SER A O 1
ATOM 670 N N . GLY A 1 86 ? -9.615 -7.949 10.788 1.00 95.06 86 GLY A N 1
ATOM 671 C CA . GLY A 1 86 ? -11.066 -8.117 10.663 1.00 95.06 86 GLY A CA 1
ATOM 672 C C . GLY A 1 86 ? -11.850 -6.806 10.814 1.00 95.06 86 GLY A C 1
ATOM 673 O O . GLY A 1 86 ? -12.949 -6.804 11.357 1.00 95.06 86 GLY A O 1
ATOM 674 N N . LEU A 1 87 ? -11.262 -5.672 10.416 1.00 95.75 87 LEU A N 1
ATOM 675 C CA . LEU A 1 87 ? -11.789 -4.318 10.647 1.00 95.75 87 LEU A CA 1
ATOM 676 C C . LEU A 1 87 ? -12.117 -3.548 9.357 1.00 95.75 87 LEU A C 1
ATOM 678 O O . LEU A 1 87 ? -12.324 -2.333 9.402 1.00 95.75 87 LEU A O 1
ATOM 682 N N . VAL A 1 88 ? -12.127 -4.212 8.201 1.00 96.81 88 VAL A N 1
ATOM 683 C CA . VAL A 1 88 ? -12.495 -3.570 6.933 1.00 96.81 88 VAL A CA 1
ATOM 684 C C . VAL A 1 88 ? -13.996 -3.294 6.929 1.00 96.81 88 VAL A C 1
ATOM 686 O O . VAL A 1 88 ? -14.811 -4.203 7.063 1.00 96.81 88 VAL A O 1
ATOM 689 N N . THR A 1 89 ? -14.367 -2.023 6.788 1.00 95.81 89 THR A N 1
ATOM 690 C CA . THR A 1 89 ? -15.764 -1.617 6.598 1.00 95.81 89 THR A CA 1
ATOM 691 C C . THR A 1 89 ? -16.152 -1.735 5.125 1.00 95.81 89 THR A C 1
ATOM 693 O O . THR A 1 89 ? -15.290 -1.727 4.246 1.00 95.81 89 THR A O 1
ATOM 696 N N . VAL A 1 90 ? -17.456 -1.770 4.832 1.00 96.44 90 VAL A N 1
ATOM 697 C CA . VAL A 1 90 ? -17.972 -1.812 3.448 1.00 96.44 90 VAL A CA 1
ATOM 698 C C . VAL A 1 90 ? -17.429 -0.656 2.603 1.00 96.44 90 VAL A C 1
ATOM 700 O O . VAL A 1 90 ? -17.015 -0.860 1.467 1.00 96.44 90 VAL A O 1
ATOM 703 N N . GLN A 1 91 ? -17.374 0.554 3.160 1.00 97.12 91 GLN A N 1
ATOM 704 C CA . GLN A 1 91 ? -16.870 1.722 2.440 1.00 97.12 91 GLN A CA 1
ATOM 705 C C . GLN A 1 91 ? -15.371 1.596 2.125 1.00 97.12 91 GLN A C 1
ATOM 707 O O . GLN A 1 91 ? -14.955 1.904 1.011 1.00 97.12 91 GLN A O 1
ATOM 712 N N . ILE A 1 92 ? -14.566 1.111 3.079 1.00 98.00 92 ILE A N 1
ATOM 713 C CA . ILE A 1 92 ? -13.127 0.881 2.876 1.00 98.00 92 ILE A CA 1
ATOM 714 C C . ILE A 1 92 ? -12.908 -0.196 1.805 1.00 98.00 92 ILE A C 1
ATOM 716 O O . ILE A 1 92 ? -12.057 -0.021 0.933 1.00 98.00 92 ILE A O 1
ATOM 720 N N . GLN A 1 93 ? -13.701 -1.273 1.828 1.00 98.06 93 GLN A N 1
ATOM 721 C CA . GLN A 1 93 ? -13.668 -2.316 0.800 1.00 98.06 93 GLN A CA 1
ATOM 722 C C . GLN A 1 93 ? -13.954 -1.739 -0.591 1.00 98.06 93 GLN A C 1
ATOM 724 O O . GLN A 1 93 ? -13.166 -1.925 -1.514 1.00 98.06 93 GLN A O 1
ATOM 729 N N . GLN A 1 94 ? -15.037 -0.970 -0.730 1.00 97.94 94 GLN A N 1
ATOM 730 C CA . GLN A 1 94 ? -15.425 -0.357 -2.002 1.00 97.94 94 GLN A CA 1
ATOM 731 C C . GLN A 1 94 ? -14.344 0.584 -2.542 1.00 97.94 94 GLN A C 1
ATOM 733 O O . GLN A 1 94 ? -14.012 0.542 -3.724 1.00 97.94 94 GLN A O 1
ATOM 738 N N . ARG A 1 95 ? -13.762 1.424 -1.681 1.00 97.88 95 ARG A N 1
ATOM 739 C CA . ARG A 1 95 ? -12.658 2.323 -2.044 1.00 97.88 95 ARG A CA 1
ATOM 740 C C . ARG A 1 95 ? -11.409 1.555 -2.486 1.00 97.88 95 ARG A C 1
ATOM 742 O O . ARG A 1 95 ? -10.755 1.941 -3.457 1.00 97.88 95 ARG A O 1
ATOM 749 N N . HIS A 1 96 ? -11.092 0.455 -1.804 1.00 98.19 96 HIS A N 1
ATOM 750 C CA . HIS A 1 96 ? -9.991 -0.427 -2.180 1.00 98.19 96 HIS A CA 1
ATOM 751 C C . HIS A 1 96 ? -10.217 -1.058 -3.559 1.00 98.19 96 HIS A C 1
ATOM 753 O O . HIS A 1 96 ? -9.333 -0.990 -4.409 1.00 98.19 96 HIS A O 1
ATOM 759 N N . GLU A 1 97 ? -11.407 -1.597 -3.818 1.00 97.94 97 GLU A N 1
ATOM 760 C CA . GLU A 1 97 ? -11.767 -2.214 -5.101 1.00 97.94 97 GLU A CA 1
ATOM 761 C C . GLU A 1 97 ? -11.828 -1.203 -6.252 1.00 97.94 97 GLU A C 1
ATOM 763 O O . GLU A 1 97 ? -11.413 -1.520 -7.363 1.00 97.94 97 GLU A O 1
ATOM 768 N N . GLN A 1 98 ? -12.272 0.031 -5.995 1.00 97.75 98 GLN A N 1
ATOM 769 C CA . GLN A 1 98 ? -12.237 1.115 -6.986 1.00 97.75 98 GLN A CA 1
ATOM 770 C C . GLN A 1 98 ? -10.806 1.441 -7.424 1.00 97.75 98 GLN A C 1
ATOM 772 O O . GLN A 1 98 ? -10.556 1.675 -8.605 1.00 97.75 98 GLN A O 1
ATOM 777 N N . ARG A 1 99 ? -9.860 1.449 -6.479 1.00 96.94 99 ARG A N 1
ATOM 778 C CA . ARG A 1 99 ? -8.446 1.730 -6.757 1.00 96.94 99 ARG A CA 1
ATOM 779 C C . ARG A 1 99 ? -7.720 0.531 -7.363 1.00 96.94 99 ARG A C 1
ATOM 781 O O . ARG A 1 99 ? -6.864 0.701 -8.228 1.00 96.94 99 ARG A O 1
ATOM 788 N N . PHE A 1 100 ? -8.070 -0.674 -6.921 1.00 97.75 100 PHE A N 1
ATOM 789 C CA . PHE A 1 100 ? -7.431 -1.920 -7.325 1.00 97.75 100 PHE A CA 1
ATOM 790 C C . PHE A 1 100 ? -8.444 -2.935 -7.881 1.00 97.75 100 PHE A C 1
ATOM 792 O O . PHE A 1 100 ? -8.579 -4.035 -7.343 1.00 97.75 100 PHE A O 1
ATOM 799 N N . PRO A 1 101 ? -9.106 -2.644 -9.016 1.00 97.62 101 PRO A N 1
ATOM 800 C CA . PRO A 1 101 ? -10.191 -3.478 -9.554 1.00 97.62 101 PRO A CA 1
ATOM 801 C C . PRO A 1 101 ? -9.760 -4.882 -10.009 1.00 97.62 101 PRO A C 1
ATOM 803 O O . PRO A 1 101 ? -10.589 -5.722 -10.344 1.00 97.62 101 PRO A O 1
ATOM 806 N N . LYS A 1 102 ? -8.451 -5.157 -10.062 1.00 97.19 102 LYS A N 1
ATOM 807 C CA . LYS A 1 102 ? -7.877 -6.438 -10.505 1.00 97.19 102 LYS A CA 1
ATOM 808 C C . LYS A 1 102 ? -7.152 -7.121 -9.346 1.00 97.19 102 LYS A C 1
ATOM 810 O O . LYS A 1 102 ? -5.923 -7.092 -9.292 1.00 97.19 102 LYS A O 1
ATOM 815 N N . THR A 1 103 ? -7.889 -7.763 -8.441 1.00 95.12 103 THR A N 1
ATOM 816 C CA . THR A 1 103 ? -7.341 -8.363 -7.207 1.00 95.12 103 THR A CA 1
ATOM 817 C C . THR A 1 103 ? -6.181 -9.326 -7.467 1.00 95.12 103 THR A C 1
ATOM 819 O O . THR A 1 103 ? -5.139 -9.217 -6.830 1.00 95.12 103 THR A O 1
ATOM 822 N N . GLY A 1 104 ? -6.295 -10.218 -8.460 1.00 95.12 104 GLY A N 1
ATOM 823 C CA . GLY A 1 104 ? -5.216 -11.163 -8.790 1.00 95.12 104 GLY A CA 1
ATOM 824 C C . GLY A 1 104 ? -3.909 -10.479 -9.213 1.00 95.12 104 GLY A C 1
ATOM 825 O O . GLY A 1 104 ? -2.822 -10.947 -8.881 1.00 95.12 104 GLY A O 1
ATOM 826 N N . ARG A 1 105 ? -4.009 -9.324 -9.883 1.00 96.75 105 ARG A N 1
ATOM 827 C CA . ARG A 1 105 ? -2.854 -8.501 -10.256 1.00 96.75 105 ARG A CA 1
ATOM 828 C C . ARG A 1 105 ? -2.231 -7.819 -9.040 1.00 96.75 105 ARG A C 1
ATOM 830 O O . ARG A 1 105 ? -1.010 -7.778 -8.953 1.00 96.75 105 ARG A O 1
ATOM 837 N N . LEU A 1 106 ? -3.048 -7.331 -8.105 1.00 97.50 106 LEU A N 1
ATOM 838 C CA . LEU A 1 106 ? -2.560 -6.743 -6.855 1.00 97.50 106 LEU A CA 1
ATOM 839 C C . LEU A 1 106 ? -1.832 -7.780 -5.993 1.00 97.50 106 LEU A C 1
ATOM 841 O O . LEU A 1 106 ? -0.747 -7.497 -5.502 1.00 97.50 106 LEU A O 1
ATOM 845 N N . VAL A 1 107 ? -2.372 -8.995 -5.877 1.00 95.50 107 VAL A N 1
ATOM 846 C CA . VAL A 1 107 ? -1.718 -10.097 -5.150 1.00 95.50 107 VAL A CA 1
ATOM 847 C C . VAL A 1 107 ? -0.364 -10.447 -5.773 1.00 95.50 107 VAL A C 1
ATOM 849 O O . VAL A 1 107 ? 0.623 -10.599 -5.057 1.00 95.50 107 VAL A O 1
ATOM 852 N N . ALA A 1 108 ? -0.290 -10.544 -7.106 1.00 95.31 108 ALA A N 1
ATOM 853 C CA . ALA A 1 108 ? 0.978 -10.783 -7.795 1.00 95.31 108 ALA A CA 1
ATOM 854 C C . ALA A 1 108 ? 1.984 -9.643 -7.555 1.00 95.31 108 ALA A C 1
ATOM 856 O O . ALA A 1 108 ? 3.158 -9.907 -7.298 1.00 95.31 108 ALA A O 1
ATOM 857 N N . ALA A 1 109 ? 1.521 -8.392 -7.596 1.00 97.12 109 ALA A N 1
ATOM 858 C CA . ALA A 1 109 ? 2.353 -7.217 -7.367 1.00 97.12 109 ALA A CA 1
ATOM 859 C C . ALA A 1 109 ? 2.883 -7.153 -5.927 1.00 97.12 109 ALA A C 1
ATOM 861 O O . ALA A 1 109 ? 4.068 -6.903 -5.736 1.00 97.12 109 ALA A O 1
ATOM 862 N N . ASP A 1 110 ? 2.046 -7.449 -4.929 1.00 97.06 110 ASP A N 1
ATOM 863 C CA . ASP A 1 110 ? 2.434 -7.496 -3.512 1.00 97.06 110 ASP A CA 1
ATOM 864 C C . ASP A 1 110 ? 3.487 -8.586 -3.257 1.00 97.06 110 ASP A C 1
ATOM 866 O O . ASP A 1 110 ? 4.515 -8.346 -2.622 1.00 97.06 110 ASP A O 1
ATOM 870 N N . GLN A 1 111 ? 3.305 -9.770 -3.851 1.00 95.12 111 GLN A N 1
ATOM 871 C CA . GLN A 1 111 ? 4.280 -10.855 -3.741 1.00 95.12 111 GLN A CA 1
ATOM 872 C C . GLN A 1 111 ? 5.640 -10.490 -4.360 1.00 95.12 111 GLN A C 1
ATOM 874 O O . GLN A 1 111 ? 6.684 -10.778 -3.770 1.00 95.12 111 GLN A O 1
ATOM 879 N N . GLN A 1 112 ? 5.648 -9.865 -5.541 1.00 96.31 112 GLN A N 1
ATOM 880 C CA . GLN A 1 112 ? 6.889 -9.432 -6.192 1.00 96.31 112 GLN A CA 1
ATOM 881 C C . GLN A 1 112 ? 7.542 -8.258 -5.456 1.00 96.31 112 GLN A C 1
ATOM 883 O O . GLN A 1 112 ? 8.765 -8.218 -5.322 1.00 96.31 112 GLN A O 1
ATOM 888 N N . ALA A 1 113 ? 6.743 -7.342 -4.907 1.00 96.88 113 ALA A N 1
ATOM 889 C CA . ALA A 1 113 ? 7.232 -6.258 -4.069 1.00 96.88 113 ALA A CA 1
ATOM 890 C C . ALA A 1 113 ? 7.941 -6.788 -2.817 1.00 96.88 113 ALA A C 1
ATOM 892 O O . ALA A 1 113 ? 9.035 -6.324 -2.500 1.00 96.88 113 ALA A O 1
ATOM 893 N N . ALA A 1 114 ? 7.375 -7.795 -2.144 1.00 95.56 114 ALA A N 1
ATOM 894 C CA . ALA A 1 114 ? 8.010 -8.435 -0.995 1.00 95.56 114 ALA A CA 1
ATOM 895 C C . ALA A 1 114 ? 9.374 -9.056 -1.356 1.00 95.56 114 ALA A C 1
ATOM 897 O O . ALA A 1 114 ? 10.353 -8.850 -0.636 1.00 95.56 114 ALA A O 1
ATOM 898 N N . ASN A 1 115 ? 9.462 -9.745 -2.500 1.00 94.94 115 ASN A N 1
ATOM 899 C CA . ASN A 1 115 ? 10.721 -10.311 -2.998 1.00 94.94 115 ASN A CA 1
ATOM 900 C C . ASN A 1 115 ? 11.755 -9.219 -3.321 1.00 94.94 115 ASN A C 1
ATOM 902 O O . ASN A 1 115 ? 12.914 -9.332 -2.926 1.00 94.94 115 ASN A O 1
ATOM 906 N N . SER A 1 116 ? 11.336 -8.134 -3.978 1.00 96.00 116 SER A N 1
ATOM 907 C CA . SER A 1 116 ? 12.216 -6.996 -4.271 1.00 96.00 116 SER A CA 1
ATOM 908 C C . SER A 1 116 ? 12.703 -6.313 -2.990 1.00 96.00 116 SER A C 1
ATOM 910 O O . SER A 1 116 ? 13.870 -5.943 -2.906 1.00 96.00 116 SER A O 1
ATOM 912 N N . VAL A 1 117 ? 11.867 -6.164 -1.954 1.00 95.94 117 VAL A N 1
ATOM 913 C CA . VAL A 1 117 ? 12.315 -5.608 -0.660 1.00 95.94 117 VAL A CA 1
ATOM 914 C C . VAL A 1 117 ? 13.391 -6.486 -0.026 1.00 95.94 117 VAL A C 1
ATOM 916 O O . VAL A 1 117 ? 14.346 -5.955 0.539 1.00 95.94 117 VAL A O 1
ATOM 919 N N . TYR A 1 118 ? 13.264 -7.809 -0.134 1.00 93.56 118 TYR A N 1
ATOM 920 C CA . TYR A 1 118 ? 14.273 -8.741 0.361 1.00 93.56 118 TYR A CA 1
ATOM 921 C C . TYR A 1 118 ? 15.612 -8.607 -0.388 1.00 93.56 118 TYR A C 1
ATOM 923 O O . TYR A 1 118 ? 16.657 -8.548 0.260 1.00 93.56 118 TYR A O 1
ATOM 931 N N . GLY A 1 119 ? 15.585 -8.514 -1.723 1.00 92.75 119 GLY A N 1
ATOM 932 C CA . GLY A 1 119 ? 16.790 -8.409 -2.558 1.00 92.75 119 GLY A CA 1
ATOM 933 C C . GLY A 1 119 ? 17.439 -7.020 -2.558 1.00 92.75 119 GLY A C 1
ATOM 934 O O . GLY A 1 119 ? 18.622 -6.881 -2.255 1.00 92.75 119 GLY A O 1
ATOM 935 N N . ASP A 1 120 ? 16.658 -5.980 -2.853 1.00 93.50 120 ASP A N 1
ATOM 936 C CA . ASP A 1 120 ? 17.150 -4.611 -3.079 1.00 93.50 120 ASP A CA 1
ATOM 937 C C . ASP A 1 120 ? 17.276 -3.794 -1.790 1.00 93.50 120 ASP A C 1
ATOM 939 O O . ASP A 1 120 ? 17.954 -2.768 -1.767 1.00 93.50 120 ASP A O 1
ATOM 943 N N . ARG A 1 121 ? 16.612 -4.236 -0.711 1.00 96.31 121 ARG A N 1
ATOM 944 C CA . ARG A 1 121 ? 16.460 -3.499 0.555 1.00 96.31 121 ARG A CA 1
ATOM 945 C C . ARG A 1 121 ? 15.755 -2.152 0.368 1.00 96.31 121 ARG A C 1
ATOM 947 O O . ARG A 1 121 ? 15.393 -1.755 -0.733 1.00 96.31 121 ARG A O 1
ATOM 954 N N . MET A 1 122 ? 15.503 -1.459 1.472 1.00 97.75 122 MET A N 1
ATOM 955 C CA . MET A 1 122 ? 15.019 -0.075 1.485 1.00 97.75 122 MET A CA 1
ATOM 956 C C . MET A 1 122 ? 16.156 0.844 1.928 1.00 97.75 122 MET A C 1
ATOM 958 O O . MET A 1 122 ? 16.989 0.433 2.741 1.00 97.75 122 MET A O 1
ATOM 962 N N . SER A 1 123 ? 16.158 2.093 1.457 1.00 96.94 123 SER A N 1
ATOM 963 C CA . SER A 1 123 ? 16.977 3.135 2.079 1.00 96.94 123 SER A CA 1
ATOM 964 C C . SER A 1 123 ? 16.559 3.339 3.540 1.00 96.94 123 SER A C 1
ATOM 966 O O . SER A 1 123 ? 15.439 3.000 3.933 1.00 96.94 123 SER A O 1
ATOM 968 N N . GLU A 1 124 ? 17.445 3.903 4.362 1.00 96.25 124 GLU A N 1
ATOM 969 C CA . GLU A 1 124 ? 17.160 4.123 5.784 1.00 96.25 124 GLU A CA 1
ATOM 970 C C . GLU A 1 124 ? 15.944 5.038 5.993 1.00 96.25 124 GLU A C 1
ATOM 972 O O . GLU A 1 124 ? 15.028 4.699 6.740 1.00 96.25 124 GLU A O 1
ATOM 977 N N . GLU A 1 125 ? 15.877 6.144 5.252 1.00 95.56 125 GLU A N 1
ATOM 978 C CA . GLU A 1 125 ? 14.723 7.049 5.244 1.00 95.56 125 GLU A CA 1
ATOM 979 C C . GLU A 1 125 ? 13.421 6.306 4.898 1.00 95.56 125 GLU A C 1
ATOM 981 O O . GLU A 1 125 ? 12.404 6.427 5.588 1.00 95.56 125 GLU A O 1
ATOM 986 N N . THR A 1 126 ? 13.464 5.461 3.866 1.00 96.56 126 THR A N 1
ATOM 987 C CA . THR A 1 126 ? 12.319 4.655 3.432 1.00 96.56 126 THR A CA 1
ATOM 988 C C . THR A 1 126 ? 11.913 3.631 4.486 1.00 96.56 126 THR A C 1
ATOM 990 O O . THR A 1 126 ? 10.727 3.447 4.767 1.00 96.56 126 THR A O 1
ATOM 993 N N . ARG A 1 127 ? 12.886 2.991 5.136 1.00 95.50 127 ARG A N 1
ATOM 994 C CA . ARG A 1 127 ? 12.645 2.043 6.224 1.00 95.50 127 ARG A CA 1
ATOM 995 C C . ARG A 1 127 ? 11.965 2.723 7.412 1.00 95.50 127 ARG A C 1
ATOM 997 O O . ARG A 1 127 ? 11.044 2.139 7.991 1.00 95.50 127 ARG A O 1
ATOM 1004 N N . LEU A 1 128 ? 12.371 3.949 7.751 1.00 91.62 128 LEU A N 1
ATOM 1005 C CA . LEU A 1 128 ? 11.754 4.736 8.819 1.00 91.62 128 LEU A CA 1
ATOM 1006 C C . LEU A 1 128 ? 10.289 5.044 8.506 1.00 91.62 128 LEU A C 1
ATOM 1008 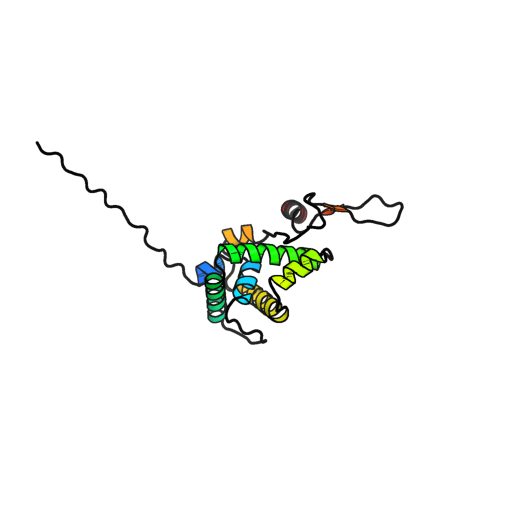O O . LEU A 1 128 ? 9.452 4.844 9.381 1.00 91.62 128 LEU A O 1
ATOM 1012 N N . ARG A 1 129 ? 9.943 5.409 7.266 1.00 92.81 129 ARG A N 1
ATOM 1013 C CA . ARG A 1 129 ? 8.554 5.698 6.850 1.00 92.81 129 ARG A CA 1
ATOM 1014 C C . ARG A 1 129 ? 7.727 4.479 6.403 1.00 92.81 129 ARG A C 1
ATOM 1016 O O . ARG A 1 129 ? 6.527 4.616 6.219 1.00 92.81 129 ARG A O 1
ATOM 1023 N N . ASN A 1 130 ? 8.293 3.268 6.328 1.00 93.00 130 ASN A N 1
ATOM 1024 C CA . ASN A 1 130 ? 7.624 2.028 5.857 1.00 93.00 130 ASN A CA 1
ATOM 1025 C C . ASN A 1 130 ? 6.362 1.596 6.643 1.00 93.00 130 ASN A C 1
ATOM 1027 O O . ASN A 1 130 ? 5.710 0.596 6.337 1.00 93.00 130 ASN A O 1
ATOM 1031 N N . HIS A 1 131 ? 6.042 2.298 7.717 1.00 90.38 131 HIS A N 1
ATOM 1032 C CA . HIS A 1 131 ? 4.879 2.033 8.550 1.00 90.38 131 HIS A CA 1
ATOM 1033 C C . HIS A 1 131 ? 3.714 2.961 8.266 1.00 90.38 131 HIS A C 1
ATOM 1035 O O . HIS A 1 131 ? 2.580 2.575 8.534 1.00 90.38 131 HIS A O 1
ATOM 1041 N N . VAL A 1 132 ? 3.992 4.125 7.672 1.00 92.94 132 VAL A N 1
ATOM 1042 C CA . VAL A 1 132 ? 2.978 5.101 7.291 1.00 92.94 132 VAL A CA 1
ATOM 1043 C C . VAL A 1 132 ? 1.860 4.387 6.538 1.00 92.94 132 VAL A C 1
ATOM 1045 O O . VAL A 1 132 ? 2.088 3.619 5.601 1.00 92.94 132 VAL A O 1
ATOM 1048 N N . ALA A 1 133 ? 0.651 4.584 7.039 1.00 96.31 133 ALA A N 1
ATOM 1049 C CA . ALA A 1 133 ? -0.555 3.947 6.567 1.00 96.31 133 ALA A CA 1
ATOM 1050 C C . ALA A 1 133 ? -1.706 4.922 6.761 1.00 96.31 133 ALA A C 1
ATOM 1052 O O . ALA A 1 133 ? -1.783 5.607 7.782 1.00 96.31 133 ALA A O 1
ATOM 1053 N N . GLU A 1 134 ? -2.615 4.934 5.801 1.00 96.94 134 GLU A N 1
ATOM 1054 C CA . GLU A 1 134 ? -3.781 5.805 5.797 1.00 96.94 134 GLU A CA 1
ATOM 1055 C C . GLU A 1 134 ? -5.028 4.982 5.500 1.00 96.94 134 GLU A C 1
ATOM 1057 O O . GLU A 1 134 ? -4.961 3.930 4.862 1.00 96.94 134 GLU A O 1
ATOM 1062 N N . VAL A 1 135 ? -6.178 5.446 5.981 1.00 96.88 135 VAL A N 1
ATOM 1063 C CA . VAL A 1 135 ? -7.463 4.822 5.666 1.00 96.88 135 VAL A CA 1
ATOM 1064 C C . VAL A 1 135 ? -8.138 5.627 4.573 1.00 96.88 135 VAL A C 1
ATOM 1066 O O . VAL A 1 135 ? -8.407 6.810 4.757 1.00 96.88 135 VAL A O 1
ATOM 1069 N N . ASP A 1 136 ? -8.445 4.970 3.460 1.00 94.75 136 ASP A N 1
ATOM 1070 C CA . ASP A 1 136 ? -9.320 5.539 2.442 1.00 94.75 136 ASP A CA 1
ATOM 1071 C C . ASP A 1 136 ? -10.783 5.210 2.764 1.00 94.75 136 ASP A C 1
ATOM 1073 O O . ASP A 1 136 ? -11.276 4.122 2.460 1.00 94.75 136 ASP A O 1
ATOM 1077 N N . GLY A 1 137 ? -11.448 6.144 3.443 1.00 92.81 137 GLY A N 1
ATOM 1078 C CA . GLY A 1 137 ? -12.813 6.007 3.950 1.00 92.81 137 GLY A CA 1
ATOM 1079 C C . GLY A 1 137 ? -12.900 6.098 5.474 1.00 92.81 137 GLY A C 1
ATOM 1080 O O . GLY A 1 137 ? -11.948 6.481 6.160 1.00 92.81 137 GLY A O 1
ATOM 1081 N N . ASP A 1 138 ? -14.058 5.730 6.019 1.00 92.81 138 ASP A N 1
ATOM 1082 C CA . ASP A 1 138 ? -14.352 5.896 7.437 1.00 92.81 138 ASP A CA 1
ATOM 1083 C C . ASP A 1 138 ? -13.661 4.820 8.274 1.00 92.81 138 ASP A C 1
ATOM 1085 O O . ASP A 1 138 ? -14.105 3.672 8.387 1.00 92.81 138 ASP A O 1
ATOM 1089 N N . CYS A 1 139 ? -12.552 5.206 8.903 1.00 94.69 139 CYS A N 1
ATOM 1090 C CA . CYS A 1 139 ? -11.841 4.329 9.818 1.00 94.69 139 CYS A CA 1
ATOM 1091 C C . CYS A 1 139 ? -12.732 3.945 11.017 1.00 94.69 139 CYS A C 1
ATOM 1093 O O . CYS A 1 139 ? -13.274 4.841 11.675 1.00 94.69 139 CYS A O 1
ATOM 1095 N N . PRO A 1 140 ? -12.788 2.656 11.416 1.00 93.44 140 PRO A N 1
ATOM 1096 C CA . PRO A 1 140 ? -13.567 2.209 12.575 1.00 93.44 140 PRO A CA 1
ATOM 1097 C C . PRO A 1 140 ? -13.243 2.937 13.883 1.00 93.44 140 PRO A C 1
ATOM 1099 O O . PRO A 1 140 ? -14.088 3.031 14.768 1.00 93.44 140 PRO A O 1
ATOM 1102 N N . CYS A 1 141 ? -12.026 3.473 14.026 1.00 94.75 141 CYS A N 1
ATOM 1103 C CA . CYS A 1 141 ? -11.652 4.213 15.228 1.00 94.75 141 CYS A CA 1
ATOM 1104 C C . CYS A 1 141 ? -12.173 5.656 15.254 1.00 94.75 141 CYS A C 1
ATOM 1106 O O . CYS A 1 141 ? -12.023 6.312 16.282 1.00 94.75 141 CYS A O 1
ATOM 1108 N N . ARG A 1 142 ? -12.697 6.188 14.138 1.00 92.75 142 ARG A N 1
ATOM 1109 C CA . ARG A 1 142 ? -13.204 7.570 14.012 1.00 92.75 142 ARG A CA 1
ATOM 1110 C C . ARG A 1 142 ? -12.228 8.623 14.564 1.00 92.75 142 ARG A C 1
ATOM 1112 O O . ARG A 1 142 ? -12.595 9.475 15.361 1.00 92.75 142 ARG 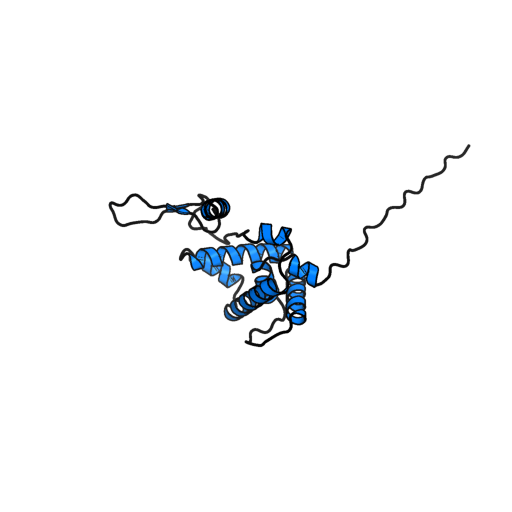A O 1
ATOM 1119 N N . GLY A 1 143 ? -10.940 8.480 14.241 1.00 90.94 143 GLY A N 1
ATOM 1120 C CA . GLY A 1 143 ? -9.873 9.372 14.722 1.00 90.94 143 GLY A CA 1
ATOM 1121 C C . GLY A 1 143 ? -9.429 9.183 16.183 1.00 90.94 143 GLY A C 1
ATOM 1122 O O . GLY A 1 143 ? -8.381 9.690 16.567 1.00 90.94 143 GLY A O 1
ATOM 1123 N N . THR A 1 144 ? -10.130 8.386 16.996 1.00 92.88 144 THR A N 1
ATOM 1124 C CA . THR A 1 144 ? -9.811 8.209 18.433 1.00 92.88 144 THR A CA 1
ATOM 1125 C C . THR A 1 144 ? -8.591 7.324 18.708 1.00 92.88 144 THR A C 1
ATOM 1127 O O . THR A 1 144 ? -8.169 7.177 19.854 1.00 92.88 144 THR A O 1
ATOM 1130 N N . ARG A 1 145 ? -8.034 6.684 17.670 1.00 94.94 145 ARG A N 1
ATOM 1131 C CA . ARG A 1 145 ? -6.945 5.689 17.750 1.00 94.94 145 ARG A CA 1
ATOM 11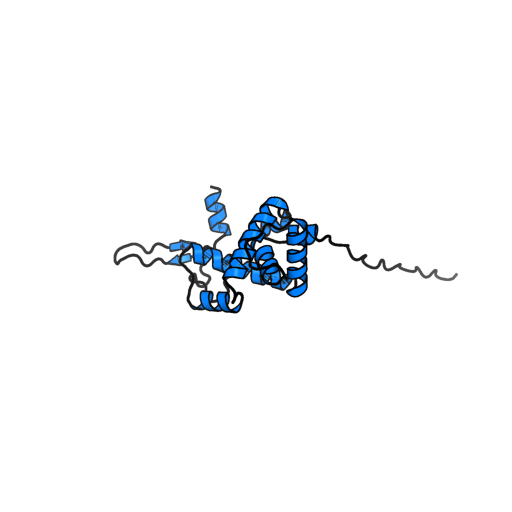32 C C . ARG A 1 145 ? -7.291 4.423 18.547 1.00 94.94 145 ARG A C 1
ATOM 1134 O O . ARG A 1 145 ? -6.447 3.536 18.668 1.00 94.94 145 ARG A O 1
ATOM 1141 N N . ARG A 1 146 ? -8.526 4.284 19.037 1.00 93.38 146 ARG A N 1
ATOM 1142 C CA . ARG A 1 146 ? -9.025 3.101 19.749 1.00 93.38 146 ARG A CA 1
ATOM 1143 C C . ARG A 1 146 ? -10.322 2.621 19.111 1.00 93.38 146 ARG A C 1
ATOM 1145 O O . ARG A 1 146 ? -11.083 3.402 18.556 1.00 93.38 146 ARG A O 1
ATOM 1152 N N . ILE A 1 147 ? -10.555 1.321 19.158 1.00 92.31 147 ILE A N 1
ATOM 1153 C CA . ILE A 1 147 ? -11.759 0.686 18.631 1.00 92.31 147 ILE A CA 1
ATOM 1154 C C . ILE A 1 147 ? -12.387 -0.059 19.797 1.00 92.31 147 ILE A C 1
ATOM 1156 O O . ILE A 1 147 ? -11.746 -0.928 20.394 1.00 92.31 147 ILE A O 1
ATOM 1160 N N . ARG A 1 148 ? -13.612 0.334 20.149 1.00 88.06 148 ARG A N 1
ATOM 1161 C CA . ARG A 1 148 ? -14.391 -0.345 21.184 1.00 88.06 148 ARG A CA 1
ATOM 1162 C C . ARG A 1 148 ? -14.826 -1.701 20.648 1.00 88.06 148 ARG A C 1
ATOM 1164 O O . ARG A 1 148 ? -15.319 -1.788 19.526 1.00 88.06 148 ARG A O 1
ATOM 1171 N N . MET A 1 149 ? -14.605 -2.736 21.439 1.00 82.62 149 MET A N 1
ATOM 1172 C CA . MET A 1 149 ? -15.105 -4.073 21.174 1.00 82.62 149 MET A CA 1
ATOM 1173 C C . MET A 1 149 ? -16.356 -4.234 22.026 1.00 82.62 149 MET A C 1
ATOM 1175 O O . MET A 1 149 ? -16.297 -4.083 23.247 1.00 82.62 149 MET A O 1
ATOM 1179 N N . ASN A 1 150 ? -17.489 -4.474 21.374 1.00 73.88 150 ASN A N 1
ATOM 1180 C CA . ASN A 1 150 ? -18.706 -4.833 22.084 1.00 73.88 150 ASN A CA 1
ATOM 1181 C C . ASN A 1 150 ? -18.515 -6.273 22.561 1.00 73.88 150 ASN A C 1
ATOM 1183 O O . ASN A 1 150 ? -18.514 -7.194 21.748 1.00 73.88 150 ASN A O 1
ATOM 1187 N N . LEU A 1 151 ? -18.261 -6.437 23.855 1.00 68.88 151 LEU A N 1
ATOM 1188 C CA . LEU A 1 151 ? -18.391 -7.726 24.521 1.00 68.88 151 LEU A CA 1
ATOM 1189 C C . LEU A 1 151 ? -19.845 -7.892 24.972 1.00 68.88 151 LEU A C 1
ATOM 1191 O O . LEU A 1 151 ? -20.591 -6.912 25.017 1.00 68.88 151 LEU A O 1
ATOM 1195 N N . GLU A 1 152 ? -20.238 -9.129 25.260 1.00 69.88 152 GLU A N 1
ATOM 1196 C CA . GLU A 1 152 ? -21.559 -9.450 25.807 1.00 69.88 152 GLU A CA 1
ATOM 1197 C C . GLU A 1 152 ? -21.886 -8.592 27.046 1.00 69.88 152 GLU A C 1
ATOM 1199 O O . GLU A 1 152 ? -20.989 -8.108 27.748 1.00 69.88 152 GLU A O 1
ATOM 1204 N N . GLU A 1 153 ? -23.182 -8.369 27.291 1.00 64.25 153 GLU A N 1
ATOM 1205 C CA . GLU A 1 153 ? -23.665 -7.543 28.402 1.00 64.25 153 GLU A CA 1
ATOM 1206 C C . GLU A 1 153 ? -23.070 -8.011 29.740 1.00 64.25 153 GLU A C 1
ATOM 1208 O O . GLU A 1 153 ? -23.238 -9.159 30.145 1.00 64.25 153 GLU A O 1
ATOM 1213 N N . GLY A 1 154 ? -22.372 -7.102 30.432 1.00 68.00 154 GLY A N 1
ATOM 1214 C CA . GLY A 1 154 ? -21.757 -7.357 31.741 1.00 68.00 154 GLY A CA 1
ATOM 1215 C C . GLY A 1 154 ? -20.225 -7.362 31.760 1.00 68.00 154 GLY A C 1
ATOM 1216 O O . GLY A 1 154 ? -19.646 -7.396 32.844 1.00 68.00 154 GLY A O 1
ATOM 1217 N N . CYS A 1 155 ? -19.551 -7.273 30.609 1.00 62.09 155 CYS A N 1
ATOM 1218 C CA . CYS A 1 155 ? -18.103 -7.059 30.558 1.00 62.09 155 CYS A CA 1
ATOM 1219 C C . CYS A 1 155 ? -17.740 -5.578 30.381 1.00 62.09 155 CYS A C 1
ATOM 1221 O O . CYS A 1 155 ? -18.332 -4.872 29.561 1.00 62.09 155 CYS A O 1
ATOM 1223 N N . ASP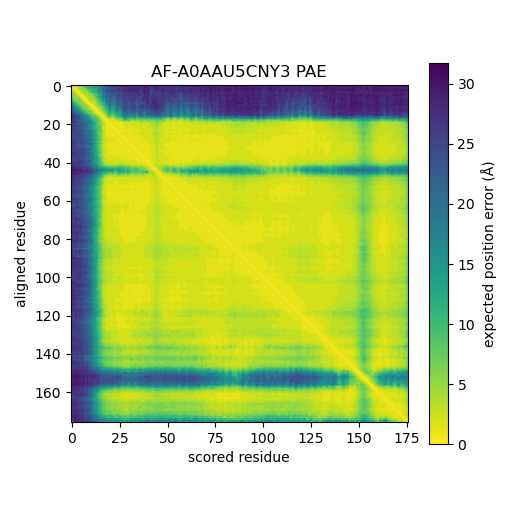 A 1 156 ? -16.700 -5.127 31.091 1.00 67.12 156 ASP A N 1
ATOM 1224 C CA . ASP A 1 156 ? -16.061 -3.839 30.821 1.00 67.12 156 ASP A CA 1
ATOM 1225 C C . ASP A 1 156 ? -15.690 -3.753 29.335 1.00 67.12 156 ASP A C 1
ATOM 1227 O O . ASP A 1 156 ? -15.072 -4.664 28.776 1.00 67.12 156 ASP A 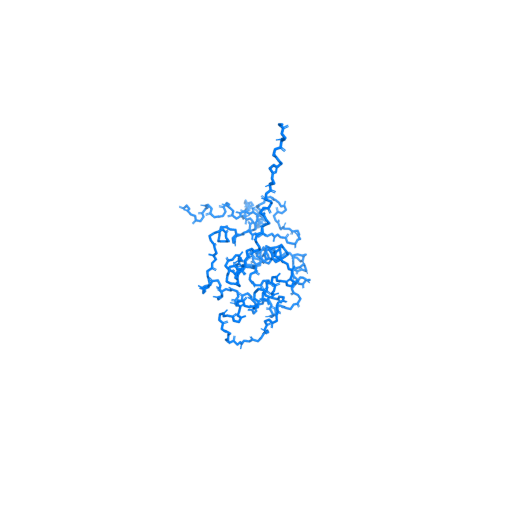O 1
ATOM 1231 N N . SER A 1 157 ? -16.070 -2.659 28.668 1.00 69.12 157 SER A N 1
ATOM 1232 C CA . SER A 1 157 ? -15.816 -2.498 27.237 1.00 69.12 157 SER A CA 1
ATOM 1233 C C . SER A 1 157 ? -14.310 -2.541 26.960 1.00 69.12 157 SER A C 1
ATOM 1235 O O . SER A 1 157 ? -13.585 -1.585 27.258 1.00 69.12 157 SER A O 1
ATOM 1237 N N . LEU A 1 158 ? -13.822 -3.629 26.364 1.00 80.88 158 LEU A N 1
ATOM 1238 C CA . LEU A 1 158 ? -12.433 -3.708 25.934 1.00 80.88 158 LEU A CA 1
ATOM 1239 C C . LEU A 1 158 ? -12.227 -2.806 24.716 1.00 80.88 158 LEU A C 1
ATOM 1241 O O . LEU A 1 158 ? -13.005 -2.805 23.762 1.00 80.88 158 LEU A O 1
ATOM 1245 N N . ALA A 1 159 ? -11.145 -2.032 24.726 1.00 86.38 159 ALA A N 1
ATOM 1246 C CA . ALA A 1 159 ? -10.753 -1.203 23.596 1.00 86.38 159 ALA A CA 1
ATOM 1247 C C . ALA A 1 159 ? -9.413 -1.681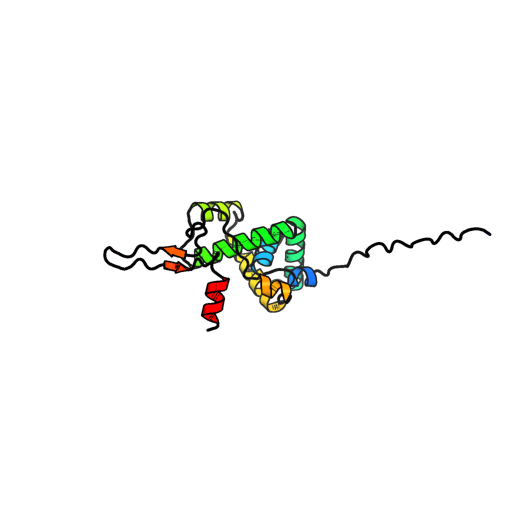 23.044 1.00 86.38 159 ALA A C 1
ATOM 1249 O O . ALA A 1 159 ? -8.389 -1.599 23.725 1.00 86.38 159 ALA A O 1
ATOM 1250 N N . ARG A 1 160 ? -9.403 -2.111 21.782 1.00 91.50 160 ARG A N 1
ATOM 1251 C CA . ARG A 1 160 ? -8.163 -2.400 21.052 1.00 91.50 160 ARG A CA 1
ATOM 1252 C C . ARG A 1 160 ? -7.623 -1.133 20.398 1.00 91.50 160 ARG A C 1
ATOM 1254 O O . ARG A 1 160 ? -8.377 -0.230 20.032 1.00 91.50 160 ARG A O 1
ATOM 1261 N N . MET A 1 161 ? -6.308 -1.052 20.231 1.00 94.81 161 MET A N 1
ATOM 1262 C CA . MET A 1 161 ? -5.687 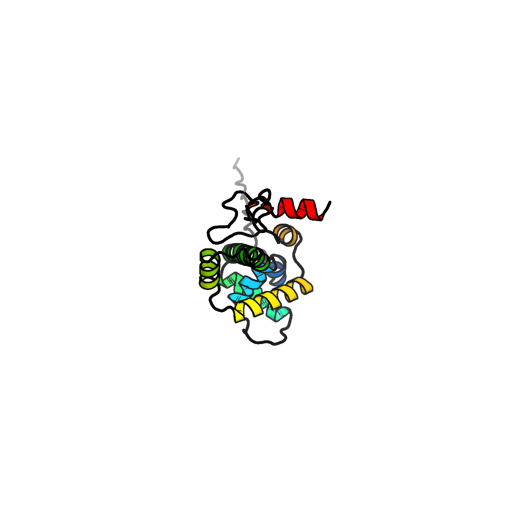0.035 19.474 1.00 94.81 161 MET A CA 1
ATOM 1263 C C . MET A 1 161 ? -5.985 -0.108 17.977 1.00 94.81 161 MET A C 1
ATOM 1265 O O . MET A 1 161 ? -6.007 -1.216 17.437 1.00 94.81 161 MET A O 1
ATOM 1269 N N . CYS A 1 162 ? -6.215 1.017 17.300 1.00 96.31 162 CYS A N 1
ATOM 1270 C CA . CYS A 1 162 ? -6.397 1.039 15.853 1.00 96.31 162 CYS A CA 1
ATOM 1271 C C . CYS A 1 162 ? -5.070 0.694 15.156 1.00 96.31 162 CYS A C 1
ATOM 1273 O O . CYS A 1 162 ? -4.091 1.415 15.359 1.00 96.31 162 CYS A O 1
ATOM 1275 N N . PRO A 1 163 ? -5.016 -0.340 14.298 1.00 96.00 163 PRO A N 1
ATOM 1276 C CA . PRO A 1 163 ? -3.761 -0.772 13.682 1.00 96.00 163 PRO A CA 1
ATOM 1277 C C . PRO A 1 163 ? -3.188 0.256 12.690 1.00 96.00 163 PRO A C 1
ATOM 1279 O O . PRO A 1 163 ? -2.012 0.176 12.350 1.00 96.00 163 PRO A O 1
ATOM 1282 N N . VAL A 1 164 ? -3.991 1.232 12.248 1.00 96.44 164 VAL A N 1
ATOM 1283 C CA . VAL A 1 164 ? -3.564 2.317 11.349 1.00 96.44 164 VAL A CA 1
ATOM 1284 C C . VAL A 1 164 ? -3.180 3.573 12.138 1.00 96.44 164 VAL A C 1
ATOM 1286 O O . VAL A 1 164 ? -2.040 4.014 12.078 1.00 96.44 164 VAL A O 1
ATOM 1289 N N . HIS A 1 165 ? -4.086 4.119 12.955 1.00 95.69 165 HIS A N 1
ATOM 1290 C CA . HIS A 1 165 ? -3.863 5.409 13.629 1.00 95.69 165 HIS A CA 1
ATOM 1291 C C . HIS A 1 165 ? -3.093 5.333 14.962 1.00 95.69 165 HIS A C 1
ATOM 1293 O O . HIS A 1 165 ? -2.760 6.373 15.530 1.00 95.69 165 HIS A O 1
ATOM 1299 N N . ALA A 1 166 ? -2.833 4.137 15.503 1.00 94.06 166 ALA A N 1
ATOM 1300 C CA . ALA A 1 166 ? -2.131 3.954 16.780 1.00 94.06 166 ALA A CA 1
ATOM 1301 C C . ALA A 1 166 ? -0.757 3.278 16.635 1.00 94.06 166 ALA A C 1
ATOM 1303 O O . ALA A 1 166 ? -0.222 2.761 17.616 1.00 94.06 166 ALA A O 1
ATOM 1304 N N . GLN A 1 167 ? -0.174 3.259 15.433 1.00 90.31 167 GLN A N 1
ATOM 1305 C CA . GLN A 1 167 ? 1.045 2.492 15.167 1.00 90.31 167 GLN A CA 1
ATOM 1306 C C . GLN A 1 167 ? 2.228 2.850 16.070 1.00 90.31 167 GLN A C 1
ATOM 1308 O O . GLN A 1 167 ? 2.909 1.948 16.551 1.00 90.31 167 GLN A O 1
ATOM 1313 N N . ASP A 1 168 ? 2.457 4.131 16.357 1.00 88.81 168 ASP A N 1
ATOM 1314 C CA . ASP A 1 168 ? 3.557 4.543 17.239 1.00 88.81 168 ASP A CA 1
ATOM 1315 C C . ASP A 1 168 ? 3.373 4.057 18.678 1.00 88.81 168 ASP A C 1
ATOM 1317 O O . ASP A 1 168 ? 4.344 3.763 19.376 1.00 88.81 168 ASP A O 1
ATOM 1321 N N . ALA A 1 169 ? 2.127 3.969 19.147 1.00 90.50 169 ALA A N 1
ATOM 1322 C CA . ALA A 1 169 ? 1.826 3.391 20.452 1.00 90.50 169 ALA A CA 1
ATOM 1323 C C . ALA A 1 169 ? 2.066 1.874 20.434 1.00 90.50 169 ALA A C 1
ATOM 1325 O O . ALA A 1 169 ? 2.800 1.363 21.277 1.00 90.50 169 ALA A O 1
ATOM 1326 N N . ILE A 1 170 ? 1.547 1.179 19.415 1.00 89.94 170 ILE A N 1
ATOM 1327 C CA . ILE A 1 170 ? 1.733 -0.268 19.220 1.00 89.94 170 ILE A CA 1
ATOM 1328 C C . ILE A 1 170 ? 3.225 -0.632 19.180 1.00 89.94 170 ILE A C 1
ATOM 1330 O O . ILE A 1 170 ? 3.664 -1.568 19.840 1.00 89.94 170 ILE A O 1
ATOM 1334 N N . ARG A 1 171 ? 4.032 0.137 18.445 1.00 86.12 171 ARG A N 1
ATOM 1335 C CA . ARG A 1 171 ? 5.475 -0.096 18.297 1.00 86.12 171 ARG A CA 1
ATOM 1336 C C . ARG A 1 171 ? 6.263 0.117 19.575 1.00 86.12 171 ARG A C 1
ATOM 1338 O O . ARG A 1 171 ? 7.224 -0.608 19.804 1.00 86.12 171 ARG A O 1
ATOM 1345 N N . ARG A 1 172 ? 5.889 1.111 20.381 1.00 90.25 172 ARG A N 1
ATOM 1346 C CA . ARG A 1 172 ? 6.514 1.328 21.690 1.00 90.25 172 ARG A CA 1
ATOM 1347 C C . ARG A 1 172 ? 6.236 0.159 22.625 1.00 90.25 172 ARG A C 1
ATOM 1349 O O . ARG A 1 172 ? 7.157 -0.295 23.284 1.00 90.25 172 ARG A O 1
ATOM 1356 N N . MET A 1 173 ? 5.013 -0.369 22.606 1.00 89.12 173 MET A N 1
ATOM 1357 C CA . MET A 1 173 ? 4.652 -1.545 23.400 1.00 89.12 173 MET A CA 1
ATOM 1358 C C . MET A 1 173 ? 5.369 -2.816 22.937 1.00 89.12 173 MET A C 1
ATOM 1360 O O . MET A 1 173 ? 5.757 -3.615 23.769 1.00 89.12 173 MET A O 1
ATOM 1364 N N . ALA A 1 174 ? 5.591 -2.993 21.632 1.00 83.06 174 ALA A N 1
ATOM 1365 C CA . ALA A 1 174 ? 6.304 -4.160 21.101 1.00 83.06 174 ALA A CA 1
ATOM 1366 C C . ALA A 1 174 ? 7.827 -4.150 21.362 1.00 83.06 174 ALA A C 1
ATOM 1368 O O . ALA A 1 174 ? 8.504 -5.121 21.039 1.00 83.06 174 ALA A O 1
ATOM 1369 N N . ARG A 1 175 ? 8.377 -3.036 21.861 1.00 78.44 175 ARG A N 1
ATOM 1370 C CA . ARG A 1 175 ? 9.803 -2.877 22.200 1.00 78.44 175 ARG A CA 1
ATOM 1371 C C . ARG A 1 175 ? 10.069 -2.889 23.708 1.00 78.44 175 ARG A C 1
ATOM 1373 O O . ARG A 1 175 ? 11.237 -2.831 24.085 1.00 78.44 175 ARG A O 1
ATOM 1380 N N . ALA A 1 176 ? 9.013 -2.864 24.518 1.00 64.38 176 ALA A N 1
ATOM 1381 C CA . ALA A 1 176 ? 9.070 -2.955 25.972 1.00 64.38 176 ALA A CA 1
ATOM 1382 C C . ALA A 1 176 ? 9.046 -4.427 26.392 1.00 64.38 176 ALA A C 1
ATOM 1384 O O . ALA A 1 176 ? 9.739 -4.746 27.379 1.00 64.38 176 ALA A O 1
#

Secondary structure (DSSP, 8-state):
-----------PPPPP---HHHHHHTS-HHHHHHHHHHSS--SS-----HHHHHHHHHHHHHHH-HHHHHHHHHHHHHHHHHHTTT---HHHHHHHHHH---HHHHHHHHHHHHHHHHHH---HHHHHHTT----SS--TTTTSSEEE--PSTTS---EEEPTTTTHHHHHHHTT-

Radius of gyration: 21.74 Å; Cα contacts (8 Å, |Δi|>4): 216; chains: 1; bounding box: 62×72×49 Å

Foldseek 3Di:
DDDDDDDPPDDDDDPPPQDLLNLLLAAALLLQLQLQLQFPNDLDDDDDDLVVSSVSSVRSCVVQPVVRSVVSSQQSLLLVLCVVVVNQDPQ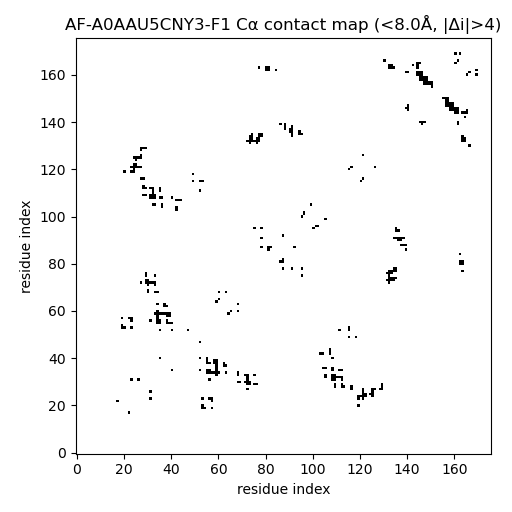QVVVNCVSRVPVSSSVSSSVSSVVNCVVSNHDPVNVVCNQRHDGPDQGCCNLVQWHWDDDPPPDDTDIDGRSHNCVVVVVVVVVD

Sequence (176 aa):
MMPETATTTRIAPQPMDVTTLDIVMGLTGAERAVALYVSDMPSGRRRHSDEQVRAWIAQGVERLGREETARWGAFFRGYRLLDLSGLVTVQIQQRHEQRFPKTGRLVAADQQAANSVYGDRMSEETRLRNHVAEVDGDCPCRGTRRIRMNLEEGCDSLARMCPVHAQDAIRRMARA

Solvent-accessible surface area (backbone atoms only — not comparable to full-atom values): 10026 Å² total; per-residue (Å²): 142,78,85,82,80,80,80,80,80,77,81,73,84,73,82,77,86,74,48,57,62,55,56,51,20,62,35,31,57,44,25,34,14,45,11,28,50,69,28,84,58,73,69,68,98,70,92,74,54,71,68,59,53,39,51,26,30,47,48,8,31,66,74,61,31,64,69,51,27,49,54,52,11,18,31,53,40,18,48,52,46,26,51,81,63,76,54,66,43,72,61,34,50,51,50,48,40,71,76,46,75,51,59,66,38,45,55,47,17,41,56,50,17,53,52,47,42,70,73,70,38,56,37,70,72,26,56,73,53,57,71,62,38,35,67,57,59,82,52,82,31,73,88,67,29,39,30,80,43,91,61,67,94,90,55,82,75,49,66,46,71,26,71,52,78,25,44,73,61,54,54,53,61,77,72,109

pLDDT: mean 89.42, std 14.05, range [40.97, 98.75]

Mean predicted aligned error: 7.41 Å